Protein AF-A0A9D7QIZ3-F1 (afdb_monomer_lite)

Sequence (174 aa):
MPTPRALVAVARLAIAALLLGAATACGQGSTPGSGPTTAPVGGPSAVTAAPPASGMPGPSPLPDSGQLPIPTPTPAEPVAGQRQTATPWTLVKADGTTVIVQVVSGGPPCNAVTGADVAETLSTVAITTWTGPIEGAKASDCAGPQPAIAAIQWIRVTLKAPVGTRALVPGHQP

Structure (mmCIF, N/CA/C/O backbone):
data_AF-A0A9D7QIZ3-F1
#
_entry.id   AF-A0A9D7QIZ3-F1
#
loop_
_atom_site.group_PDB
_atom_site.id
_atom_site.type_symbol
_atom_site.label_atom_id
_atom_site.label_alt_id
_atom_site.label_comp_id
_atom_site.label_asym_id
_atom_site.label_entity_id
_atom_site.label_seq_id
_atom_site.pdbx_PDB_ins_code
_atom_site.Cartn_x
_atom_site.Cartn_y
_atom_site.Cartn_z
_atom_site.occupancy
_atom_site.B_iso_or_equiv
_atom_site.auth_seq_id
_atom_site.auth_comp_id
_atom_site.auth_asym_id
_atom_site.auth_atom_id
_atom_site.pdbx_PDB_model_num
ATOM 1 N N . MET A 1 1 ? -36.399 -40.656 -14.683 1.00 41.34 1 MET A N 1
ATOM 2 C CA . MET A 1 1 ? -35.968 -41.679 -13.705 1.00 41.34 1 MET A CA 1
ATOM 3 C C . MET A 1 1 ? -35.021 -41.026 -12.699 1.00 41.34 1 MET A C 1
ATOM 5 O O . MET A 1 1 ? -34.356 -40.073 -13.085 1.00 41.34 1 MET A O 1
ATOM 9 N N . PRO A 1 2 ? -35.060 -41.435 -11.423 1.00 37.16 2 PRO A N 1
ATOM 10 C CA . PRO A 1 2 ? -34.669 -40.644 -10.257 1.00 37.16 2 PRO A CA 1
ATOM 11 C C . PRO A 1 2 ? -33.184 -40.753 -9.886 1.00 37.16 2 PRO A C 1
ATOM 13 O O . PRO A 1 2 ? -32.516 -41.739 -10.177 1.00 37.16 2 PRO A O 1
ATOM 16 N N . THR A 1 3 ? -32.724 -39.728 -9.175 1.00 50.66 3 THR A N 1
ATOM 17 C CA . THR A 1 3 ? -31.470 -39.610 -8.420 1.00 50.66 3 THR A CA 1
ATOM 18 C C . THR A 1 3 ? -31.375 -40.593 -7.246 1.00 50.66 3 THR A C 1
ATOM 20 O O . THR A 1 3 ? -32.383 -40.891 -6.604 1.00 50.66 3 THR A O 1
ATOM 23 N N . PRO A 1 4 ? -30.143 -40.925 -6.834 1.00 54.44 4 PRO A N 1
ATOM 24 C CA . PRO A 1 4 ? -29.763 -40.957 -5.415 1.00 54.44 4 PRO A CA 1
ATOM 25 C C . PRO A 1 4 ? -28.634 -39.929 -5.157 1.00 54.44 4 PRO A C 1
ATOM 27 O O . PRO A 1 4 ? -27.593 -39.980 -5.800 1.00 54.44 4 PRO A O 1
ATOM 30 N N . ARG A 1 5 ? -28.843 -38.824 -4.417 1.00 47.66 5 ARG A N 1
ATOM 31 C CA . ARG A 1 5 ? -28.757 -38.683 -2.938 1.00 47.66 5 ARG A CA 1
ATOM 32 C C . ARG A 1 5 ? -27.508 -39.379 -2.364 1.00 47.66 5 ARG A C 1
ATOM 34 O O . ARG A 1 5 ? -27.448 -40.596 -2.349 1.00 47.66 5 ARG A O 1
ATOM 41 N N . ALA A 1 6 ? -26.437 -38.628 -2.088 1.00 44.47 6 ALA A N 1
ATOM 42 C CA . ALA A 1 6 ? -26.149 -37.916 -0.827 1.00 44.47 6 ALA A CA 1
ATOM 43 C C . ALA A 1 6 ? -25.654 -38.847 0.295 1.00 44.47 6 ALA A C 1
ATOM 45 O O . ALA A 1 6 ? -26.419 -39.691 0.736 1.00 44.47 6 ALA A O 1
ATOM 46 N N . LEU A 1 7 ? -24.403 -38.640 0.734 1.00 46.25 7 LEU A N 1
ATOM 47 C CA . LEU A 1 7 ? -23.726 -39.033 1.993 1.00 46.25 7 LEU A CA 1
ATOM 48 C C . LEU A 1 7 ? -22.232 -38.731 1.723 1.00 46.25 7 LEU A C 1
ATOM 50 O O . LEU A 1 7 ? -21.714 -39.187 0.715 1.00 46.25 7 LEU A O 1
ATOM 54 N N . VAL A 1 8 ? -21.497 -37.866 2.427 1.00 44.81 8 VAL A N 1
ATOM 55 C CA . VAL A 1 8 ? -21.120 -37.859 3.853 1.00 44.81 8 VAL A CA 1
ATOM 56 C C . VAL A 1 8 ? -20.634 -36.419 4.148 1.00 44.81 8 VAL A C 1
ATOM 58 O O . VAL A 1 8 ? -19.758 -35.915 3.457 1.00 44.81 8 VAL A O 1
ATOM 61 N N . ALA A 1 9 ? -21.340 -35.590 4.918 1.00 36.44 9 ALA A N 1
ATOM 62 C CA . ALA A 1 9 ? -21.331 -35.487 6.382 1.00 36.44 9 ALA A CA 1
ATOM 63 C C . ALA A 1 9 ? -19.967 -35.094 7.013 1.00 36.44 9 ALA A C 1
ATOM 65 O O . ALA A 1 9 ? -19.108 -35.929 7.244 1.00 36.44 9 ALA A O 1
ATOM 66 N N . VAL A 1 10 ? -19.841 -33.794 7.315 1.00 46.22 10 VAL A N 1
ATOM 67 C CA . VAL A 1 10 ? -19.367 -33.196 8.584 1.00 46.22 10 VAL A CA 1
ATOM 68 C C . VAL A 1 10 ? -18.129 -33.805 9.268 1.00 46.22 10 VAL A C 1
ATOM 70 O O . VAL A 1 10 ? -18.208 -34.853 9.894 1.00 46.22 10 VAL A O 1
ATOM 73 N N . ALA A 1 11 ? -17.053 -33.015 9.358 1.00 38.25 11 ALA A N 1
ATOM 74 C CA . ALA A 1 11 ? -16.073 -33.132 10.441 1.00 38.25 11 ALA A CA 1
ATOM 75 C C . ALA A 1 11 ? -15.680 -31.738 10.963 1.00 38.25 11 ALA A C 1
ATOM 77 O O . ALA A 1 11 ? -14.711 -31.123 10.528 1.00 38.25 11 ALA A O 1
ATOM 78 N N . ARG A 1 12 ? -16.492 -31.225 11.898 1.00 42.72 12 ARG A N 1
ATOM 79 C CA . ARG A 1 12 ? -16.098 -30.198 12.871 1.00 42.72 12 ARG A CA 1
ATOM 80 C C . ARG A 1 12 ? -15.457 -30.924 14.064 1.00 42.72 12 ARG A C 1
ATOM 82 O O . ARG A 1 12 ? -16.159 -31.643 14.763 1.00 42.72 12 ARG A O 1
ATOM 89 N N . LEU A 1 13 ? -14.168 -30.706 14.309 1.00 43.72 13 LEU A N 1
ATOM 90 C CA . LEU A 1 13 ? -13.479 -30.955 15.587 1.00 43.72 13 LEU A CA 1
ATOM 91 C C . LEU A 1 13 ? -12.751 -29.633 15.901 1.00 43.72 13 LEU A C 1
ATOM 93 O O . LEU A 1 13 ? -11.915 -29.223 15.108 1.00 43.72 13 LEU A O 1
ATOM 97 N N . ALA A 1 14 ? -13.128 -28.779 16.857 1.00 44.16 14 ALA A N 1
ATOM 98 C CA . ALA A 1 14 ? -13.278 -28.962 18.303 1.00 44.16 14 ALA A CA 1
ATOM 99 C C . ALA A 1 14 ? -12.010 -29.524 18.970 1.00 44.16 14 ALA A C 1
ATOM 101 O O . ALA A 1 14 ? -11.914 -30.722 19.210 1.00 44.16 14 ALA A O 1
ATOM 102 N N . ILE A 1 15 ? -11.066 -28.636 19.306 1.00 48.97 15 ILE A N 1
ATOM 103 C CA . ILE A 1 15 ? -10.101 -28.851 20.393 1.00 48.97 15 ILE A CA 1
ATOM 104 C C . ILE A 1 15 ? -10.156 -27.609 21.287 1.00 48.97 15 ILE A C 1
ATOM 106 O O . ILE A 1 15 ? -9.606 -26.556 20.976 1.00 48.97 15 ILE A O 1
ATOM 110 N N . ALA A 1 16 ? -10.912 -27.749 22.370 1.00 41.62 16 ALA A N 1
ATOM 111 C CA . ALA A 1 16 ? -10.942 -26.881 23.535 1.00 41.62 16 ALA A CA 1
ATOM 112 C C . ALA A 1 16 ? -10.462 -27.719 24.731 1.00 41.62 16 ALA A C 1
ATOM 114 O O . ALA A 1 16 ? -10.764 -28.912 24.752 1.00 41.62 16 ALA A O 1
ATOM 115 N N . ALA A 1 17 ? -9.796 -27.061 25.696 1.00 44.97 17 ALA A N 1
ATOM 116 C CA . ALA A 1 17 ? -9.208 -27.545 26.967 1.00 44.97 17 ALA A CA 1
ATOM 117 C C . ALA A 1 17 ? -7.663 -27.499 26.924 1.00 44.97 17 ALA A C 1
ATOM 119 O O . ALA A 1 17 ? -7.079 -27.960 25.955 1.00 44.97 17 ALA A O 1
ATOM 120 N N . LEU A 1 18 ? -6.907 -26.994 27.906 1.00 45.28 18 LEU A N 1
ATOM 121 C CA . LEU A 1 18 ? -7.156 -26.461 29.256 1.00 45.28 18 LEU A CA 1
ATOM 122 C C . LEU A 1 18 ? -5.797 -25.917 29.796 1.00 45.28 18 LEU A C 1
ATOM 124 O O . LEU A 1 18 ? -4.776 -26.191 29.173 1.00 45.28 18 LEU A O 1
ATOM 128 N N . LEU A 1 19 ? -5.795 -25.318 31.004 1.00 48.81 19 LEU A N 1
ATOM 129 C CA . LEU A 1 19 ? -4.661 -24.947 31.903 1.00 48.81 19 LEU A CA 1
ATOM 130 C C . LEU A 1 19 ? -4.285 -23.451 31.831 1.00 48.81 19 LEU A C 1
ATOM 132 O O . LEU A 1 19 ? -3.538 -23.033 30.960 1.00 48.81 19 LEU A O 1
ATOM 136 N N . LEU A 1 20 ? -4.896 -22.537 32.599 1.00 50.12 20 LEU A N 1
ATOM 137 C CA . LEU A 1 20 ? -4.934 -22.371 34.068 1.00 50.12 20 LEU A CA 1
ATOM 138 C C . LEU A 1 20 ? -3.541 -22.253 34.723 1.00 50.12 20 LEU A C 1
ATOM 140 O O . LEU A 1 20 ? -2.863 -23.251 34.941 1.00 50.12 20 LEU A O 1
ATOM 144 N N . GLY A 1 21 ? -3.171 -21.025 35.103 1.00 50.03 21 GLY A N 1
ATOM 145 C CA . GLY A 1 21 ? -2.013 -20.714 35.945 1.00 50.03 21 GLY A CA 1
ATOM 146 C C . GLY A 1 21 ? -2.099 -19.284 36.484 1.00 50.03 21 GLY A C 1
ATOM 147 O O . GLY A 1 21 ? -1.798 -18.331 35.774 1.00 50.03 21 GLY A O 1
ATOM 148 N N . ALA A 1 22 ? -2.567 -19.146 37.723 1.00 52.53 22 ALA A N 1
ATOM 149 C CA . ALA A 1 22 ? -2.633 -17.900 38.478 1.00 52.53 22 ALA A CA 1
ATOM 150 C C . ALA A 1 22 ? -1.270 -17.561 39.105 1.00 52.53 22 ALA A C 1
ATOM 152 O O . ALA A 1 22 ? -0.614 -18.450 39.642 1.00 52.53 22 ALA A O 1
ATOM 153 N N . ALA A 1 23 ? -0.891 -16.280 39.126 1.00 52.03 23 ALA A N 1
ATOM 154 C CA . ALA A 1 23 ? 0.067 -15.755 40.098 1.00 52.03 23 ALA A CA 1
ATOM 155 C C . ALA A 1 23 ? -0.211 -14.270 40.376 1.00 52.03 23 ALA A C 1
ATOM 157 O O . ALA A 1 23 ? 0.083 -13.376 39.588 1.00 52.03 23 ALA A O 1
ATOM 158 N N . THR A 1 24 ? -0.824 -14.049 41.530 1.00 53.16 24 THR A N 1
ATOM 159 C CA . THR A 1 24 ? -0.934 -12.797 42.274 1.00 53.16 24 THR A CA 1
ATOM 160 C C . THR A 1 24 ? 0.439 -12.299 42.730 1.00 53.16 24 THR A C 1
ATOM 162 O O . THR A 1 24 ? 1.185 -13.073 43.327 1.00 53.16 24 THR A O 1
ATOM 165 N N . ALA A 1 25 ? 0.725 -11.004 42.582 1.00 49.31 25 ALA A N 1
ATOM 166 C CA . ALA A 1 25 ? 1.703 -10.316 43.425 1.00 49.31 25 ALA A CA 1
ATOM 167 C C . ALA A 1 25 ? 1.266 -8.864 43.673 1.00 49.31 25 ALA A C 1
ATOM 169 O O . ALA A 1 25 ? 1.387 -7.994 42.814 1.00 49.31 25 ALA A O 1
ATOM 170 N N . CYS A 1 26 ? 0.727 -8.635 44.870 1.00 56.03 26 CYS A N 1
ATOM 171 C CA . CYS A 1 26 ? 0.620 -7.325 45.500 1.00 56.03 26 CYS A CA 1
ATOM 172 C C . CYS A 1 26 ? 2.008 -6.865 45.978 1.00 56.03 26 CYS A C 1
ATOM 174 O O . CYS A 1 26 ? 2.775 -7.671 46.498 1.00 56.03 26 CYS A O 1
ATOM 176 N N . GLY A 1 27 ? 2.281 -5.565 45.891 1.00 39.06 27 GLY A N 1
ATOM 177 C CA . GLY A 1 27 ? 3.403 -4.895 46.560 1.00 39.06 27 GLY A CA 1
ATOM 178 C C . GLY A 1 27 ? 3.302 -3.384 46.311 1.00 39.06 27 GLY A C 1
ATOM 179 O O . GLY A 1 27 ? 3.607 -2.942 45.214 1.00 39.06 27 GLY A O 1
ATOM 180 N N . GLN A 1 28 ? 2.607 -2.603 47.153 1.00 46.03 28 GLN A N 1
ATOM 181 C CA . GLN A 1 28 ? 3.144 -1.959 48.370 1.00 46.03 28 GLN A CA 1
ATOM 182 C C . GLN A 1 28 ? 4.170 -0.876 47.964 1.00 46.03 28 GLN A C 1
ATOM 184 O O . GLN A 1 28 ? 5.274 -1.191 47.556 1.00 46.03 28 GLN A O 1
ATOM 189 N N . GLY A 1 29 ? 3.841 0.415 47.875 1.00 36.94 29 GLY A N 1
ATOM 190 C CA . GLY A 1 29 ? 3.200 1.260 48.880 1.00 36.94 29 GLY A CA 1
ATOM 191 C C . GLY A 1 29 ? 4.291 1.974 49.682 1.00 36.94 29 GLY A C 1
ATOM 192 O O . GLY A 1 29 ? 4.832 1.358 50.592 1.00 36.94 29 GLY A O 1
ATOM 193 N N . SER A 1 30 ? 4.624 3.230 49.340 1.00 39.28 30 SER A N 1
ATOM 194 C CA . SER A 1 30 ? 5.293 4.213 50.221 1.00 39.28 30 SER A CA 1
ATOM 195 C C . SER A 1 30 ? 5.325 5.623 49.599 1.00 39.28 30 SER A C 1
ATOM 197 O O . SER A 1 30 ? 6.004 5.892 48.615 1.00 39.28 30 SER A O 1
ATOM 199 N N . THR A 1 31 ? 4.594 6.536 50.224 1.00 43.97 31 THR A N 1
ATOM 200 C CA . THR A 1 31 ? 4.738 8.009 50.252 1.00 43.97 31 THR A CA 1
ATOM 201 C C . THR A 1 31 ? 4.419 8.361 51.722 1.00 43.97 31 THR A C 1
ATOM 203 O O . THR A 1 31 ? 3.653 7.588 52.306 1.00 43.97 31 THR A O 1
ATOM 206 N N . PRO A 1 32 ? 4.907 9.436 52.381 1.00 45.94 32 PRO A N 1
ATOM 207 C CA . PRO A 1 32 ? 5.551 10.658 51.882 1.00 45.94 32 PRO A CA 1
ATOM 208 C C . PRO A 1 32 ? 6.825 11.085 52.656 1.00 45.94 32 PRO A C 1
ATOM 210 O O . PRO A 1 32 ? 7.128 10.592 53.737 1.00 45.94 32 PRO A O 1
ATOM 213 N N . GLY A 1 33 ? 7.536 12.085 52.130 1.00 37.12 33 GLY A N 1
ATOM 214 C CA . GLY A 1 33 ? 8.552 12.838 52.869 1.00 37.12 33 GLY A CA 1
ATOM 215 C C . GLY A 1 33 ? 8.467 14.315 52.506 1.00 37.12 33 GLY A C 1
ATOM 216 O O . GLY A 1 33 ? 8.998 14.730 51.481 1.00 37.12 33 GLY A O 1
ATOM 217 N N . SER A 1 34 ? 7.749 15.085 53.322 1.00 40.94 34 SER A N 1
ATOM 218 C CA . SER A 1 34 ? 7.608 16.538 53.205 1.00 40.94 34 SER A CA 1
ATOM 219 C C . SER A 1 34 ? 8.639 17.264 54.075 1.00 40.94 34 SER A C 1
ATOM 221 O O . SER A 1 34 ? 8.675 17.038 55.281 1.00 40.94 34 SER A O 1
ATOM 223 N N . GLY A 1 35 ? 9.353 18.218 53.467 1.00 36.75 35 GLY A N 1
ATOM 224 C CA . GLY A 1 35 ? 9.951 19.405 54.106 1.00 36.75 35 GLY A CA 1
ATOM 225 C C . GLY A 1 35 ? 11.365 19.258 54.699 1.00 36.75 35 GLY A C 1
ATOM 226 O O . GLY A 1 35 ? 11.757 18.148 55.042 1.00 36.75 35 GLY A O 1
ATOM 227 N N . PRO A 1 36 ? 12.131 20.366 54.857 1.00 46.97 36 PRO A N 1
ATOM 228 C CA . PRO A 1 36 ? 11.656 21.749 54.929 1.00 46.97 36 PRO A CA 1
ATOM 229 C C . PRO A 1 36 ? 12.307 22.750 53.949 1.00 46.97 36 PRO A C 1
ATOM 231 O O . PRO A 1 36 ? 13.333 22.524 53.316 1.00 46.97 36 PRO A O 1
ATOM 234 N N . THR A 1 37 ? 11.635 23.893 53.884 1.00 48.62 37 THR A N 1
ATOM 235 C CA . THR A 1 37 ? 11.936 25.178 53.252 1.00 48.62 37 THR A CA 1
ATOM 236 C C . THR A 1 37 ? 13.251 25.815 53.722 1.00 48.62 37 THR A C 1
ATOM 238 O O . THR A 1 37 ? 13.430 25.970 54.925 1.00 48.62 37 THR A O 1
ATOM 241 N N . THR A 1 38 ? 14.067 26.322 52.788 1.00 42.16 38 THR A N 1
ATOM 242 C CA . THR A 1 38 ? 14.800 27.606 52.895 1.00 42.16 38 THR A CA 1
ATOM 243 C C . THR A 1 38 ? 15.345 28.030 51.521 1.00 42.16 38 THR A C 1
ATOM 245 O O . THR A 1 38 ? 16.000 27.269 50.819 1.00 42.16 38 THR A O 1
ATOM 248 N N . ALA A 1 39 ? 15.074 29.275 51.145 1.00 51.41 39 ALA A N 1
ATOM 249 C CA . ALA A 1 39 ? 15.756 30.056 50.106 1.00 51.41 39 ALA A CA 1
ATOM 250 C C . ALA A 1 39 ? 16.306 31.329 50.794 1.00 51.41 39 ALA A C 1
ATOM 252 O O . ALA A 1 39 ? 15.935 31.551 51.952 1.00 51.41 39 ALA A O 1
ATOM 253 N N . PRO A 1 40 ? 17.008 32.274 50.132 1.00 56.38 40 PRO A N 1
ATOM 254 C CA . PRO A 1 40 ? 17.920 32.252 48.976 1.00 56.38 40 PRO A CA 1
ATOM 255 C C . PRO A 1 40 ? 19.294 32.888 49.375 1.00 56.38 40 PRO A C 1
ATOM 257 O O . PRO A 1 40 ? 19.678 32.802 50.535 1.00 56.38 40 PRO A O 1
ATOM 260 N N . VAL A 1 41 ? 19.968 33.600 48.448 1.00 38.41 41 VAL A N 1
ATOM 261 C CA . VAL A 1 41 ? 21.232 34.386 48.559 1.00 38.41 41 VAL A CA 1
ATOM 262 C C . VAL A 1 41 ? 22.473 33.540 48.241 1.00 38.41 41 VAL A C 1
ATOM 264 O O . VAL A 1 41 ? 22.708 32.520 48.862 1.00 38.41 41 VAL A O 1
ATOM 267 N N . GLY A 1 42 ? 23.344 33.843 47.283 1.00 35.50 42 GLY A N 1
ATOM 268 C CA . GLY A 1 42 ? 23.632 35.050 46.519 1.00 35.50 42 GLY A CA 1
ATOM 269 C C . GLY A 1 42 ? 25.132 34.982 46.220 1.00 35.50 42 GLY A C 1
ATOM 270 O O . GLY A 1 42 ? 25.932 34.863 47.142 1.00 35.50 42 GLY A O 1
ATOM 271 N N . GLY A 1 43 ? 25.524 34.982 44.949 1.00 36.22 43 GLY A N 1
ATOM 272 C CA . GLY A 1 43 ? 26.928 34.855 44.563 1.00 36.22 43 GLY A CA 1
ATOM 273 C C . GLY A 1 43 ? 27.127 35.268 43.108 1.00 36.22 43 GLY A C 1
ATOM 274 O O . GLY A 1 43 ? 26.631 34.570 42.225 1.00 36.22 43 GLY A O 1
ATOM 275 N N . PRO A 1 44 ? 27.786 36.407 42.836 1.00 49.34 44 PRO A N 1
ATOM 276 C CA . PRO A 1 44 ? 27.955 36.932 41.493 1.00 49.34 44 PRO A CA 1
ATOM 277 C C . PRO A 1 44 ? 29.147 36.242 40.831 1.00 49.34 44 PRO A C 1
ATOM 279 O O . PRO A 1 44 ? 30.220 36.132 41.422 1.00 49.34 44 PRO A O 1
ATOM 282 N N . SER A 1 45 ? 29.005 35.795 39.588 1.00 45.44 45 SER A N 1
ATOM 283 C CA . SER A 1 45 ? 30.165 35.434 38.774 1.00 45.44 45 SER A CA 1
ATOM 284 C C . SER A 1 45 ? 29.911 35.765 37.312 1.00 45.44 45 SER A C 1
ATOM 286 O O . SER A 1 45 ? 29.175 35.084 36.609 1.00 45.44 45 SER A O 1
ATOM 288 N N . ALA A 1 46 ? 30.546 36.874 36.932 1.00 46.59 46 ALA A N 1
ATOM 289 C CA . ALA A 1 46 ? 31.055 37.214 35.613 1.00 46.59 46 ALA A CA 1
ATOM 290 C C . ALA A 1 46 ? 30.073 37.122 34.435 1.00 46.59 46 ALA A C 1
ATOM 292 O O . ALA A 1 46 ? 30.097 36.190 33.637 1.00 46.59 46 ALA A O 1
ATOM 293 N N . VAL A 1 47 ? 29.317 38.205 34.233 1.00 44.34 47 VAL A N 1
ATOM 294 C CA . VAL A 1 47 ? 28.962 38.623 32.874 1.00 44.34 47 VAL A CA 1
ATOM 295 C C . VAL A 1 47 ? 30.253 39.023 32.156 1.00 44.34 47 VAL A C 1
ATOM 297 O O . VAL A 1 47 ? 30.791 40.109 32.360 1.00 44.34 47 VAL A O 1
ATOM 300 N N . THR A 1 48 ? 30.800 38.126 31.341 1.00 43.31 48 THR A N 1
ATOM 301 C CA . THR A 1 48 ? 31.798 38.508 30.341 1.00 43.31 48 THR A CA 1
ATOM 302 C C . THR A 1 48 ? 31.095 39.424 29.345 1.00 43.31 48 THR A C 1
ATOM 304 O O . THR A 1 48 ? 30.297 38.974 28.526 1.00 43.31 48 THR A O 1
ATOM 307 N N . ALA A 1 49 ? 31.340 40.728 29.468 1.00 47.12 49 ALA A N 1
ATOM 308 C CA . ALA A 1 49 ? 30.869 41.722 28.520 1.00 47.12 49 ALA A CA 1
ATOM 309 C C . ALA A 1 49 ? 31.440 41.394 27.133 1.00 47.12 49 ALA A C 1
ATOM 311 O O . ALA A 1 49 ? 32.654 41.434 26.926 1.00 47.12 49 ALA A O 1
ATOM 312 N N . ALA A 1 50 ? 30.565 41.044 26.190 1.00 59.38 50 ALA A N 1
ATOM 313 C CA . ALA A 1 50 ? 30.922 41.007 24.781 1.00 59.38 50 ALA A CA 1
ATOM 314 C C . ALA A 1 50 ? 31.299 42.433 24.326 1.00 59.38 50 ALA A C 1
ATOM 316 O O . ALA A 1 50 ? 30.659 43.395 24.766 1.00 59.38 50 ALA A O 1
ATOM 317 N N . PRO A 1 51 ? 32.321 42.605 23.470 1.00 64.25 51 PRO A N 1
ATOM 318 C CA . PRO A 1 51 ? 32.647 43.915 22.916 1.00 64.25 51 PRO A CA 1
ATOM 319 C C . PRO A 1 51 ? 31.450 44.465 22.117 1.00 64.25 51 PRO A C 1
ATOM 321 O O . PRO A 1 51 ? 30.705 43.676 21.526 1.00 64.25 51 PRO A O 1
ATOM 324 N N . PRO A 1 52 ? 31.239 45.794 22.071 1.00 53.59 52 PRO A N 1
ATOM 325 C CA . PRO A 1 52 ? 30.171 46.372 21.269 1.00 53.59 52 PRO A CA 1
ATOM 326 C C . PRO A 1 52 ? 30.426 46.030 19.800 1.00 53.59 52 PRO A C 1
ATOM 328 O O . PRO A 1 52 ? 31.438 46.425 19.222 1.00 53.59 52 PRO A O 1
ATOM 331 N N . ALA A 1 53 ? 29.515 45.264 19.202 1.00 59.59 53 ALA A N 1
ATOM 332 C CA . ALA A 1 53 ? 29.533 45.008 17.775 1.00 59.59 53 ALA A CA 1
ATOM 333 C C . ALA A 1 53 ? 29.260 46.332 17.053 1.00 59.59 53 ALA A C 1
ATOM 335 O O . ALA A 1 53 ? 28.130 46.819 17.021 1.00 59.59 53 ALA A O 1
ATOM 336 N N . SER A 1 54 ? 30.312 46.931 16.496 1.00 54.81 54 SER A N 1
ATOM 337 C CA . SER A 1 54 ? 30.210 47.980 15.488 1.00 54.81 54 SER A CA 1
ATOM 338 C C . SER A 1 54 ? 29.284 47.470 14.385 1.00 54.81 54 SER A C 1
ATOM 340 O O . SER A 1 54 ? 29.600 46.487 13.716 1.00 54.81 54 SER A O 1
ATOM 342 N N . GLY A 1 55 ? 28.108 48.085 14.264 1.00 61.00 55 GLY A N 1
ATOM 343 C CA . GLY A 1 55 ? 27.032 47.635 13.389 1.00 61.00 55 GLY A CA 1
ATOM 344 C C . GLY A 1 55 ? 27.445 47.630 11.922 1.00 61.00 55 GLY A C 1
ATOM 345 O O . GLY A 1 55 ? 27.331 48.644 11.240 1.00 61.00 55 GLY A O 1
ATOM 346 N N . MET A 1 56 ? 27.877 46.476 11.423 1.00 63.34 56 MET A N 1
ATOM 347 C CA . MET A 1 56 ? 27.697 46.152 10.015 1.00 63.34 56 MET A CA 1
ATOM 348 C C . MET A 1 56 ? 26.285 45.583 9.858 1.00 63.34 56 MET A C 1
ATOM 350 O O . MET A 1 56 ? 25.924 44.678 10.617 1.00 63.34 56 MET A O 1
ATOM 354 N N . PRO A 1 57 ? 25.468 46.099 8.920 1.00 68.94 57 PRO A N 1
ATOM 355 C CA . PRO A 1 57 ? 24.209 45.462 8.5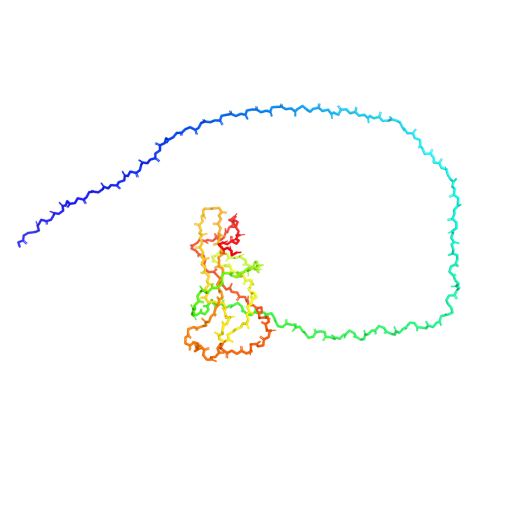71 1.00 68.94 57 PRO A CA 1
ATOM 356 C C . PRO A 1 57 ? 24.487 43.993 8.259 1.00 68.94 57 PRO A C 1
ATOM 358 O O . PRO A 1 57 ? 25.334 43.686 7.417 1.00 68.94 57 PRO A O 1
ATOM 361 N N . GLY A 1 58 ? 23.817 43.087 8.974 1.00 70.12 58 GLY A N 1
ATOM 362 C CA . GLY A 1 58 ? 23.861 41.670 8.635 1.00 70.12 58 GLY A CA 1
ATOM 363 C C . GLY A 1 58 ? 23.433 41.476 7.175 1.00 70.12 58 GLY A C 1
ATOM 364 O O . GLY A 1 58 ? 22.679 42.305 6.652 1.00 70.12 58 GLY A O 1
ATOM 365 N N . PRO A 1 59 ? 23.914 40.421 6.496 1.00 73.19 59 PRO A N 1
ATOM 366 C CA . PRO A 1 59 ? 23.481 40.132 5.137 1.00 73.19 59 PRO A CA 1
ATOM 367 C C . PRO A 1 59 ? 21.952 40.098 5.098 1.00 73.19 59 PRO A C 1
ATOM 369 O O . PRO A 1 59 ? 21.318 39.522 5.986 1.00 73.19 59 PRO A O 1
ATOM 372 N N . SER A 1 60 ? 21.365 40.763 4.100 1.00 79.56 60 SER A N 1
ATOM 373 C CA . SER A 1 60 ? 19.920 40.735 3.896 1.00 79.56 60 SER A CA 1
ATOM 374 C C . SER A 1 60 ? 19.436 39.280 3.890 1.00 79.56 60 SER A C 1
ATOM 376 O O . SER A 1 60 ? 20.135 38.424 3.335 1.00 79.56 60 SER A O 1
ATOM 378 N N . PRO A 1 61 ? 18.278 38.978 4.508 1.00 74.44 61 PRO A N 1
ATOM 379 C CA . PRO A 1 61 ? 17.721 37.635 4.453 1.00 74.44 61 PRO A CA 1
ATOM 380 C C . PRO A 1 61 ? 17.621 37.207 2.989 1.00 74.44 61 PRO A C 1
ATOM 382 O O . PRO A 1 61 ? 17.279 38.027 2.129 1.00 74.44 61 PRO A O 1
ATOM 385 N N . LEU A 1 62 ? 17.970 35.945 2.706 1.00 73.06 62 LEU A N 1
ATOM 386 C CA . LEU A 1 62 ? 17.795 35.403 1.364 1.00 73.06 62 LEU A CA 1
ATOM 387 C C . LEU A 1 62 ? 16.350 35.676 0.924 1.00 73.06 62 LEU A C 1
ATOM 389 O O . LEU A 1 62 ? 15.440 35.509 1.745 1.00 73.06 62 LEU A O 1
ATOM 393 N N . PRO A 1 63 ? 16.128 36.114 -0.329 1.00 69.81 63 PRO A N 1
ATOM 394 C CA . PRO A 1 63 ? 14.778 36.217 -0.851 1.00 69.81 63 PRO A CA 1
ATOM 395 C C . PRO A 1 63 ? 14.112 34.861 -0.648 1.00 69.81 63 PRO A C 1
ATO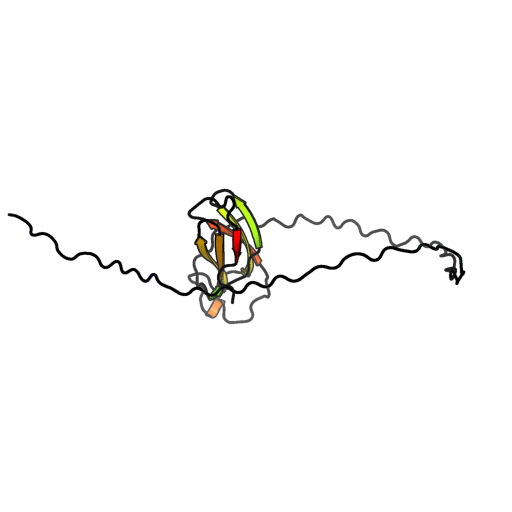M 397 O O . PRO A 1 63 ? 14.723 33.839 -0.972 1.00 69.81 63 PRO A O 1
ATOM 400 N N . ASP A 1 64 ? 12.910 34.870 -0.064 1.00 66.62 64 ASP A N 1
ATOM 401 C CA . ASP A 1 64 ? 12.083 33.679 0.091 1.00 66.62 64 ASP A CA 1
ATOM 402 C C . ASP A 1 64 ? 12.021 33.034 -1.290 1.00 66.62 64 ASP A C 1
ATOM 404 O O . ASP A 1 64 ? 11.493 33.621 -2.241 1.00 66.62 64 ASP A O 1
ATOM 408 N N . SER A 1 65 ? 12.743 31.928 -1.454 1.00 61.91 65 SER A N 1
ATOM 409 C CA . SER A 1 65 ? 12.927 31.283 -2.742 1.00 61.91 65 SER A CA 1
ATOM 410 C C . SER A 1 65 ? 11.608 30.611 -3.042 1.00 61.91 65 SER A C 1
ATOM 412 O O . SER A 1 65 ? 11.485 29.429 -2.747 1.00 61.91 65 SER A O 1
ATOM 414 N N . GLY A 1 66 ? 10.636 31.406 -3.514 1.00 60.38 66 GLY A N 1
ATOM 415 C CA . GLY A 1 66 ? 9.212 31.107 -3.611 1.00 60.38 66 GLY A CA 1
ATOM 416 C C . GLY A 1 66 ? 9.008 29.655 -3.966 1.00 60.38 66 GLY A C 1
ATOM 417 O O . GLY A 1 66 ? 9.081 29.287 -5.140 1.00 60.38 66 GLY A O 1
ATOM 418 N N . GLN A 1 67 ? 8.881 28.830 -2.925 1.00 64.06 67 GLN A N 1
ATOM 419 C CA . GLN A 1 67 ? 9.072 27.405 -3.077 1.00 64.06 67 GLN A CA 1
ATOM 420 C C . GLN A 1 67 ? 7.879 26.925 -3.874 1.00 64.06 67 GLN A C 1
ATOM 422 O O . GLN A 1 67 ? 6.753 26.918 -3.374 1.00 64.06 67 GLN A O 1
ATOM 427 N N . LEU A 1 68 ? 8.122 26.619 -5.150 1.00 66.88 68 LEU A N 1
ATOM 428 C CA . LEU A 1 68 ? 7.092 26.095 -6.027 1.00 66.88 68 LEU A CA 1
ATOM 429 C C . LEU A 1 68 ? 6.455 24.913 -5.289 1.00 66.88 68 LEU A C 1
ATOM 431 O O . LEU A 1 68 ? 7.194 24.047 -4.804 1.00 66.88 68 LEU A O 1
ATOM 435 N N . PRO A 1 69 ? 5.120 24.897 -5.125 1.00 72.69 69 PRO A N 1
ATOM 436 C CA . PRO A 1 69 ? 4.468 23.865 -4.342 1.00 72.69 69 PRO A CA 1
ATOM 437 C C . PRO A 1 69 ? 4.830 22.507 -4.938 1.00 72.69 69 PRO A C 1
ATOM 439 O O . PRO A 1 69 ? 4.584 22.250 -6.118 1.00 72.69 69 PRO A O 1
ATOM 442 N N . ILE A 1 70 ? 5.458 21.651 -4.129 1.00 74.12 70 ILE A N 1
ATOM 443 C CA . ILE A 1 70 ? 5.779 20.289 -4.547 1.00 74.12 70 ILE A CA 1
ATOM 444 C C . ILE A 1 70 ? 4.438 19.603 -4.830 1.00 74.12 70 ILE A C 1
ATOM 446 O O . ILE A 1 70 ? 3.568 19.603 -3.950 1.00 74.12 70 ILE A O 1
ATOM 450 N N . PRO A 1 71 ? 4.230 19.055 -6.040 1.00 78.62 71 PRO A N 1
ATOM 451 C CA . PRO A 1 71 ? 2.955 18.458 -6.389 1.00 78.62 71 PRO A CA 1
ATOM 452 C C . PRO A 1 71 ? 2.653 17.311 -5.428 1.00 78.62 71 PRO A C 1
ATOM 454 O O . PRO A 1 71 ? 3.470 16.414 -5.217 1.00 78.62 71 PRO A O 1
ATOM 457 N N . THR A 1 72 ? 1.467 17.352 -4.830 1.00 85.56 72 THR A N 1
ATOM 458 C CA . THR A 1 72 ? 0.986 16.262 -3.985 1.00 85.56 72 THR A CA 1
ATOM 459 C C . THR A 1 72 ? 0.758 15.019 -4.852 1.00 85.56 72 THR A C 1
ATOM 461 O O . THR A 1 72 ? 0.102 15.133 -5.894 1.00 85.56 72 THR A O 1
ATOM 464 N N . PRO A 1 73 ? 1.268 13.834 -4.465 1.00 88.56 73 PRO A N 1
ATOM 465 C CA . PRO A 1 73 ? 1.030 12.610 -5.219 1.00 88.56 73 PRO A CA 1
ATOM 466 C C . PRO A 1 73 ? -0.468 12.326 -5.376 1.00 88.56 73 PRO A C 1
ATOM 468 O O . PRO A 1 73 ? -1.253 12.498 -4.446 1.00 88.56 73 PRO A O 1
ATOM 471 N N . THR A 1 74 ? -0.875 11.858 -6.554 1.00 93.38 74 THR A N 1
ATOM 472 C CA . THR A 1 74 ? -2.252 11.393 -6.767 1.00 93.38 74 THR A CA 1
ATOM 473 C C . THR A 1 74 ? -2.377 9.945 -6.280 1.00 93.38 74 THR A C 1
ATOM 475 O O . THR A 1 74 ? -1.537 9.128 -6.662 1.00 93.38 74 THR A O 1
ATOM 478 N N . PRO A 1 75 ? -3.392 9.592 -5.463 1.00 96.25 75 PRO A N 1
ATOM 479 C CA . PRO A 1 75 ? -3.613 8.209 -5.049 1.00 96.25 75 PRO A CA 1
ATOM 480 C C . PRO A 1 75 ? -3.850 7.280 -6.245 1.00 96.25 75 PRO A C 1
ATOM 482 O O . PRO A 1 75 ? -4.732 7.549 -7.062 1.00 96.25 75 PRO A O 1
ATOM 485 N N . ALA A 1 76 ? -3.122 6.169 -6.302 1.00 96.50 76 ALA A N 1
ATOM 486 C CA . ALA A 1 76 ? -3.226 5.148 -7.341 1.00 96.50 76 ALA A CA 1
ATOM 487 C C . ALA A 1 76 ? -3.405 3.747 -6.736 1.00 96.50 76 ALA A C 1
ATOM 489 O O . ALA A 1 76 ? -3.097 3.522 -5.568 1.00 96.50 76 ALA A O 1
ATOM 490 N N . GLU A 1 77 ? -3.902 2.802 -7.529 1.00 97.62 77 GLU A N 1
ATOM 491 C CA . GLU A 1 77 ? -3.905 1.384 -7.151 1.00 97.62 77 GLU A CA 1
ATOM 492 C C . GLU A 1 77 ? -2.499 0.780 -7.319 1.00 97.62 77 GLU A C 1
ATOM 494 O O . GLU A 1 77 ? -1.721 1.273 -8.145 1.00 97.62 77 GLU A O 1
ATOM 499 N N . PRO A 1 78 ? -2.160 -0.300 -6.589 1.00 97.00 78 PRO A N 1
ATOM 500 C CA . PRO A 1 78 ? -0.972 -1.086 -6.892 1.00 97.00 78 PRO A CA 1
ATOM 501 C C . PRO A 1 78 ? -0.990 -1.570 -8.344 1.00 97.00 78 PRO A C 1
ATOM 503 O O . PRO A 1 78 ? -2.020 -2.019 -8.852 1.00 97.00 78 PRO A O 1
ATOM 506 N N . VAL A 1 79 ? 0.159 -1.504 -9.008 1.00 97.25 79 VAL A N 1
ATOM 507 C CA . VAL A 1 79 ? 0.294 -2.003 -10.381 1.00 97.25 79 VAL A CA 1
ATOM 508 C C . VAL A 1 79 ? 0.498 -3.517 -10.379 1.00 97.25 79 VAL A C 1
ATOM 510 O O . VAL A 1 79 ? 1.023 -4.076 -9.420 1.00 97.25 79 VAL A O 1
ATOM 513 N N . ALA A 1 80 ? 0.107 -4.210 -11.448 1.00 97.38 80 ALA A N 1
ATOM 514 C CA . ALA A 1 80 ? 0.395 -5.637 -11.564 1.00 97.38 80 ALA A CA 1
ATOM 515 C C . ALA A 1 80 ? 1.915 -5.875 -11.605 1.00 97.38 80 ALA A C 1
ATOM 517 O O . ALA A 1 80 ? 2.648 -5.152 -12.284 1.00 97.38 80 ALA A O 1
ATOM 518 N N . GLY A 1 81 ? 2.399 -6.878 -10.872 1.00 96.31 81 GLY A N 1
ATOM 519 C CA . GLY A 1 81 ? 3.821 -7.196 -10.818 1.00 96.31 81 GLY A CA 1
ATOM 520 C C . GLY A 1 81 ? 4.190 -8.195 -9.733 1.00 96.31 81 GLY A C 1
ATOM 521 O O . GLY A 1 81 ? 3.338 -8.769 -9.052 1.00 96.31 81 GLY A O 1
ATOM 522 N N . GLN A 1 82 ? 5.491 -8.410 -9.578 1.00 96.50 82 GLN A N 1
ATOM 523 C CA . GLN A 1 82 ? 6.028 -9.333 -8.588 1.00 96.50 82 GLN A CA 1
ATOM 524 C C . GLN A 1 82 ? 6.058 -8.681 -7.206 1.00 96.50 82 GLN A C 1
ATOM 526 O O . GLN A 1 82 ? 6.571 -7.576 -7.029 1.00 96.50 82 GLN A O 1
ATOM 531 N N . ARG A 1 83 ? 5.541 -9.395 -6.206 1.00 96.12 83 ARG A N 1
ATOM 532 C CA . ARG A 1 83 ? 5.559 -8.984 -4.799 1.00 96.12 83 ARG A CA 1
ATOM 533 C C . ARG A 1 83 ? 6.843 -9.479 -4.140 1.00 96.12 83 ARG A C 1
ATOM 535 O O . ARG A 1 83 ? 6.844 -10.524 -3.500 1.00 96.12 83 ARG A O 1
ATOM 542 N N . GLN A 1 84 ? 7.946 -8.777 -4.381 1.00 94.75 84 GLN A N 1
ATOM 543 C CA . GLN A 1 84 ? 9.272 -9.231 -3.952 1.00 94.75 84 GLN A CA 1
ATOM 544 C C . GLN A 1 84 ? 9.609 -8.775 -2.533 1.00 94.75 84 GLN A C 1
ATOM 546 O O . GLN A 1 84 ? 10.040 -9.585 -1.716 1.00 94.75 84 GLN A O 1
ATOM 551 N N . THR A 1 85 ? 9.378 -7.496 -2.233 1.00 94.94 85 THR A N 1
ATOM 552 C CA . THR A 1 85 ? 9.807 -6.886 -0.971 1.00 94.94 85 THR A CA 1
ATOM 553 C C . THR A 1 85 ? 8.621 -6.276 -0.245 1.00 94.94 85 THR A C 1
ATOM 555 O O . THR A 1 85 ? 7.991 -5.335 -0.736 1.00 94.94 85 THR A O 1
ATOM 558 N N . ALA A 1 86 ? 8.326 -6.775 0.955 1.00 96.88 86 ALA A N 1
ATOM 559 C CA . ALA A 1 86 ? 7.392 -6.109 1.851 1.00 96.88 86 ALA A CA 1
ATOM 560 C C . ALA A 1 86 ? 7.990 -4.756 2.262 1.00 96.88 86 ALA A C 1
ATOM 562 O O . ALA A 1 86 ? 9.096 -4.675 2.792 1.00 96.88 86 ALA A O 1
ATOM 563 N N . THR A 1 87 ? 7.282 -3.679 1.938 1.00 95.81 87 THR A N 1
ATOM 564 C CA . THR A 1 87 ? 7.786 -2.307 2.039 1.00 95.81 87 THR A CA 1
ATOM 565 C C . THR A 1 87 ? 7.019 -1.559 3.122 1.00 95.81 87 THR A C 1
ATOM 567 O O . THR A 1 87 ? 5.789 -1.644 3.136 1.00 95.81 87 THR A O 1
ATOM 570 N N . PRO A 1 88 ? 7.697 -0.833 4.028 1.00 96.44 88 PRO A N 1
ATOM 571 C CA . PRO A 1 88 ? 7.033 0.002 5.020 1.00 96.44 88 PRO A CA 1
ATOM 572 C C . PRO A 1 88 ? 6.147 1.075 4.387 1.00 96.44 88 PRO A C 1
ATOM 574 O O . PRO A 1 88 ? 6.399 1.541 3.273 1.00 96.44 88 PRO A O 1
ATOM 577 N N . TRP A 1 89 ? 5.141 1.510 5.137 1.00 97.44 89 TRP A N 1
ATOM 578 C CA . TRP A 1 89 ? 4.220 2.549 4.704 1.00 97.44 89 TRP A CA 1
ATOM 579 C C . TRP A 1 89 ? 3.839 3.482 5.851 1.00 97.44 89 TRP A C 1
ATOM 581 O O . TRP A 1 89 ? 3.919 3.118 7.025 1.00 97.44 89 TRP A O 1
ATOM 591 N N . THR A 1 90 ? 3.383 4.680 5.489 1.00 97.75 90 THR A N 1
ATOM 592 C CA . THR A 1 90 ? 2.838 5.676 6.422 1.00 97.75 90 THR A CA 1
ATOM 593 C C . THR A 1 90 ? 1.383 5.962 6.079 1.00 97.75 90 THR A C 1
ATOM 595 O O . THR A 1 90 ? 1.031 6.071 4.905 1.00 97.75 90 THR A O 1
ATOM 598 N N . LEU A 1 91 ? 0.511 6.076 7.081 1.00 97.56 91 LEU A N 1
ATOM 599 C CA . LEU A 1 91 ? -0.891 6.420 6.848 1.00 97.56 91 LEU A CA 1
ATOM 600 C C . LEU A 1 91 ? -1.007 7.849 6.298 1.00 97.56 91 LEU A C 1
ATOM 602 O O . LEU A 1 91 ? -0.500 8.781 6.914 1.00 97.56 91 LEU A O 1
ATOM 606 N N . VAL A 1 92 ? -1.718 8.023 5.183 1.00 97.81 92 VAL A N 1
ATOM 607 C CA . VAL A 1 92 ? -2.069 9.349 4.641 1.00 97.81 92 VAL A CA 1
ATOM 608 C C . VAL A 1 92 ? -3.505 9.702 5.002 1.00 97.81 92 VAL A C 1
ATOM 610 O O . VAL A 1 92 ? -3.779 10.781 5.519 1.00 97.81 92 VAL A O 1
ATOM 613 N N . LYS A 1 93 ? -4.442 8.790 4.723 1.00 96.94 93 LYS A N 1
ATOM 614 C CA . LYS A 1 93 ? -5.872 8.990 4.975 1.00 96.94 93 LYS A CA 1
ATOM 615 C C . LYS A 1 93 ? -6.561 7.646 5.190 1.00 96.94 93 LYS A C 1
ATOM 617 O O . LYS A 1 93 ? -6.219 6.673 4.530 1.00 96.94 93 LYS A O 1
ATOM 622 N N . ALA A 1 94 ? -7.571 7.604 6.051 1.00 97.44 94 ALA A N 1
ATOM 623 C CA . ALA A 1 94 ? -8.500 6.482 6.145 1.00 97.44 94 ALA A CA 1
ATOM 624 C C . ALA A 1 94 ? -9.933 7.015 6.208 1.00 97.44 94 ALA A C 1
ATOM 626 O O . ALA A 1 94 ? -10.230 7.886 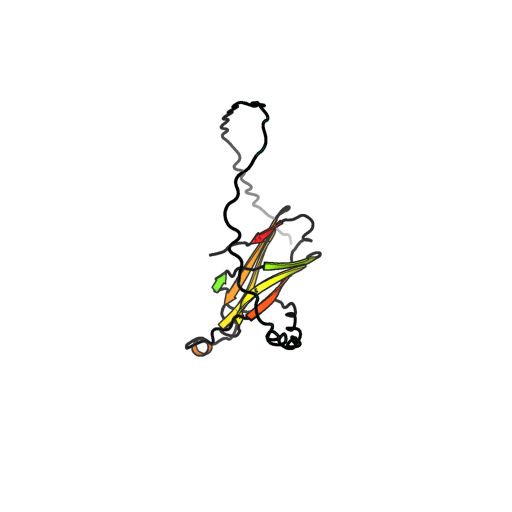7.022 1.00 97.44 94 ALA A O 1
ATOM 627 N N . ASP A 1 95 ? -10.797 6.534 5.319 1.00 95.19 95 ASP A N 1
ATOM 628 C CA . ASP A 1 95 ? -12.161 7.032 5.161 1.00 95.19 95 ASP A CA 1
ATOM 629 C C . ASP A 1 95 ? -13.065 5.943 4.577 1.00 95.19 95 ASP A C 1
ATOM 631 O O . ASP A 1 95 ? -12.780 5.376 3.518 1.00 95.19 95 ASP A O 1
ATOM 635 N N . GLY A 1 96 ? -14.140 5.607 5.293 1.00 96.69 96 GLY A N 1
ATOM 636 C CA . GLY A 1 96 ? -14.992 4.470 4.953 1.00 96.69 96 GLY A CA 1
ATOM 637 C C . GLY A 1 96 ? -14.171 3.190 4.766 1.00 96.69 96 GLY A C 1
ATOM 638 O O . GLY A 1 96 ? -13.433 2.777 5.660 1.00 96.69 96 GLY A O 1
ATOM 639 N N . THR A 1 97 ? -14.305 2.559 3.601 1.00 98.00 97 THR A N 1
ATOM 640 C CA . THR A 1 97 ? -13.563 1.352 3.196 1.00 98.00 97 THR A CA 1
ATOM 641 C C . THR A 1 97 ? -12.250 1.658 2.470 1.00 98.00 97 THR A C 1
ATOM 643 O O . THR A 1 97 ? -11.601 0.740 1.984 1.00 98.00 97 THR A O 1
ATOM 646 N N . THR A 1 98 ? -11.847 2.924 2.348 1.00 98.06 98 THR A N 1
ATOM 647 C CA . THR A 1 98 ? -10.642 3.323 1.611 1.00 98.06 98 THR A CA 1
ATOM 648 C C . THR A 1 98 ? -9.555 3.796 2.565 1.00 98.06 98 THR A C 1
ATOM 650 O O . THR A 1 98 ? -9.751 4.733 3.339 1.00 98.06 98 THR A O 1
ATOM 653 N N . VAL A 1 99 ? -8.374 3.196 2.461 1.00 98.31 99 VAL A N 1
ATOM 654 C CA . VAL A 1 99 ? -7.157 3.666 3.126 1.00 98.31 99 VAL A CA 1
ATOM 655 C C . VAL A 1 99 ? -6.167 4.106 2.058 1.00 98.31 99 VAL A C 1
ATOM 657 O O . VAL A 1 99 ? -5.969 3.415 1.067 1.00 98.31 99 VAL A O 1
ATOM 660 N N . ILE A 1 100 ? -5.560 5.272 2.239 1.00 98.38 100 ILE A N 1
ATOM 661 C CA . ILE A 1 100 ? -4.458 5.758 1.416 1.00 98.38 100 ILE A CA 1
ATOM 662 C C . ILE A 1 100 ? -3.204 5.673 2.271 1.00 98.38 100 ILE A C 1
ATOM 664 O O . ILE A 1 100 ? -3.131 6.284 3.343 1.00 98.38 100 ILE A O 1
ATOM 668 N N . VAL A 1 101 ? -2.225 4.919 1.789 1.00 98.31 101 VAL A N 1
ATOM 669 C CA . VAL A 1 101 ? -0.920 4.771 2.427 1.00 98.31 101 VAL A CA 1
ATOM 670 C C . VAL A 1 101 ? 0.165 5.348 1.531 1.00 98.31 101 VAL A C 1
ATOM 672 O O . VAL A 1 101 ? 0.096 5.256 0.309 1.00 98.31 101 VAL A O 1
ATOM 675 N N . GLN A 1 102 ? 1.171 5.960 2.136 1.00 97.81 102 GLN A N 1
ATOM 676 C CA . GLN A 1 102 ? 2.359 6.425 1.448 1.00 97.81 102 GLN A CA 1
ATOM 677 C C . GLN A 1 102 ? 3.419 5.334 1.494 1.00 97.81 102 GLN A C 1
ATOM 679 O O . GLN A 1 102 ? 3.776 4.872 2.576 1.00 97.81 102 GLN A O 1
ATOM 684 N N . VAL A 1 103 ? 3.957 4.983 0.332 1.00 96.94 103 VAL A N 1
ATOM 685 C CA . VAL A 1 103 ? 5.057 4.031 0.178 1.00 96.94 103 VAL A CA 1
ATOM 686 C C . VAL A 1 103 ? 6.202 4.727 -0.546 1.00 96.94 103 VAL A C 1
ATOM 688 O O . VAL A 1 103 ? 5.976 5.468 -1.504 1.00 96.94 103 VAL A O 1
ATOM 691 N N . VAL A 1 104 ? 7.430 4.498 -0.088 1.00 95.50 104 VAL A N 1
ATOM 692 C CA . VAL A 1 104 ? 8.640 4.931 -0.795 1.00 95.50 104 VAL A CA 1
ATOM 693 C C . VAL A 1 104 ? 9.175 3.741 -1.584 1.00 95.50 104 VAL A C 1
ATOM 695 O O . VAL A 1 104 ? 9.400 2.680 -1.009 1.00 95.50 104 VAL A O 1
ATOM 698 N N . SER A 1 105 ? 9.355 3.906 -2.892 1.00 93.69 105 SER A N 1
ATOM 699 C CA . SER A 1 105 ? 9.827 2.848 -3.796 1.00 93.69 105 SER A CA 1
ATOM 700 C C . SER A 1 105 ? 10.905 3.360 -4.754 1.00 93.69 105 SER A C 1
ATOM 702 O O . SER A 1 105 ? 11.133 4.566 -4.846 1.00 93.69 105 SER A O 1
ATOM 704 N N . GLY A 1 106 ? 11.579 2.449 -5.462 1.00 90.56 106 GLY A N 1
ATOM 705 C CA . GLY A 1 106 ? 12.592 2.812 -6.465 1.00 90.56 106 GLY A CA 1
ATOM 706 C C . GLY A 1 106 ? 12.006 3.346 -7.781 1.00 90.56 106 GLY A C 1
ATOM 707 O O . GLY A 1 106 ? 12.703 3.990 -8.559 1.00 90.56 106 GLY A O 1
ATOM 708 N N . GLY A 1 107 ? 10.716 3.104 -8.017 1.00 88.50 107 GLY A N 1
ATOM 709 C CA . GLY A 1 107 ? 9.995 3.453 -9.234 1.00 88.50 107 GLY A CA 1
ATOM 710 C C . GLY A 1 107 ? 9.912 2.314 -10.268 1.00 88.50 107 GLY A C 1
ATOM 711 O O . GLY A 1 107 ? 10.670 1.339 -10.230 1.00 88.50 107 GLY A O 1
ATOM 712 N N . PRO A 1 108 ? 8.957 2.406 -11.209 1.00 90.44 108 PRO A N 1
ATOM 713 C CA . PRO A 1 108 ? 8.830 1.457 -12.309 1.00 90.44 108 PRO A CA 1
ATOM 714 C C . PRO A 1 108 ? 10.002 1.576 -13.309 1.00 90.44 108 PRO A C 1
ATOM 716 O O . PRO A 1 108 ? 10.586 2.650 -13.442 1.00 90.44 108 PRO A O 1
ATOM 719 N N . PRO A 1 109 ? 10.319 0.502 -14.056 1.00 92.69 109 PRO A N 1
ATOM 720 C CA . PRO A 1 109 ? 9.606 -0.776 -14.072 1.00 92.69 109 PRO A CA 1
ATOM 721 C C . PRO A 1 109 ? 10.088 -1.769 -13.006 1.00 92.69 109 PRO A C 1
ATOM 723 O O . PRO A 1 109 ? 9.456 -2.802 -12.828 1.00 92.69 109 PRO A O 1
ATOM 726 N N . CYS A 1 110 ? 11.180 -1.482 -12.297 1.00 92.56 110 CYS A N 1
ATOM 727 C CA . CYS A 1 110 ? 11.901 -2.488 -11.510 1.00 92.56 110 CYS A CA 1
ATOM 728 C C . CYS A 1 110 ? 11.544 -2.524 -10.023 1.00 92.56 110 CYS A C 1
ATOM 730 O O . CYS A 1 110 ? 11.757 -3.541 -9.368 1.00 92.56 110 CYS A O 1
ATOM 732 N N . ASN A 1 111 ? 11.013 -1.432 -9.479 1.00 93.75 111 ASN A N 1
ATOM 733 C CA . ASN A 1 111 ? 10.666 -1.313 -8.069 1.00 93.75 111 ASN A CA 1
ATOM 734 C C . ASN A 1 111 ? 9.441 -0.398 -7.915 1.00 93.75 111 ASN A C 1
ATOM 736 O O . ASN A 1 111 ? 9.518 0.699 -7.371 1.00 93.75 111 ASN A O 1
ATOM 740 N N . ALA A 1 112 ? 8.304 -0.824 -8.460 1.00 95.25 112 ALA A N 1
ATOM 741 C CA . ALA A 1 112 ? 7.021 -0.156 -8.250 1.00 95.25 112 ALA A CA 1
ATOM 742 C C . ALA A 1 112 ? 6.277 -0.795 -7.072 1.00 95.25 112 ALA A C 1
ATOM 744 O O . ALA A 1 112 ? 6.599 -1.915 -6.681 1.00 95.25 112 ALA A O 1
ATOM 745 N N . VAL A 1 113 ? 5.251 -0.131 -6.532 1.00 97.25 113 VAL A N 1
ATOM 746 C CA . VAL A 1 113 ? 4.319 -0.790 -5.605 1.00 97.25 113 VAL A CA 1
ATOM 747 C C . VAL A 1 113 ? 3.419 -1.757 -6.375 1.00 97.25 113 VAL A C 1
ATOM 749 O O . VAL A 1 113 ? 2.526 -1.337 -7.111 1.00 97.25 113 VAL A O 1
ATOM 752 N N . THR A 1 114 ? 3.653 -3.054 -6.193 1.00 97.88 114 THR A N 1
ATOM 753 C CA . THR A 1 114 ? 3.028 -4.144 -6.959 1.00 97.88 114 THR A CA 1
ATOM 754 C C . THR A 1 114 ? 1.905 -4.865 -6.216 1.00 97.88 114 THR A C 1
ATOM 756 O O . THR A 1 114 ? 1.253 -5.769 -6.742 1.00 97.88 114 THR A O 1
ATOM 759 N N . GLY A 1 115 ? 1.660 -4.504 -4.958 1.00 97.31 115 GLY A N 1
ATOM 760 C CA . GLY A 1 115 ? 0.564 -5.092 -4.207 1.00 97.31 115 GLY A CA 1
ATOM 761 C C . GLY A 1 115 ? 0.307 -4.440 -2.863 1.00 97.31 115 GLY A C 1
ATOM 762 O O . GLY A 1 115 ? 1.178 -3.799 -2.276 1.00 97.31 115 GLY A O 1
ATOM 763 N N . ALA A 1 116 ? -0.901 -4.674 -2.364 1.00 97.75 116 ALA A N 1
ATOM 764 C CA . ALA A 1 116 ? -1.283 -4.444 -0.985 1.00 97.75 116 ALA A CA 1
ATOM 765 C C . ALA A 1 116 ? -2.115 -5.642 -0.511 1.00 97.75 116 ALA A C 1
ATOM 767 O O . ALA A 1 116 ? -3.118 -5.985 -1.137 1.00 97.75 116 ALA A O 1
ATOM 768 N N . ASP A 1 117 ? -1.684 -6.284 0.569 1.00 97.56 117 ASP A N 1
ATOM 769 C CA . ASP A 1 117 ? -2.438 -7.322 1.264 1.00 97.56 117 ASP A CA 1
ATOM 770 C C . ASP A 1 117 ? -3.073 -6.749 2.521 1.00 97.56 117 ASP A C 1
ATOM 772 O O . ASP A 1 117 ? -2.472 -5.935 3.225 1.00 97.56 117 ASP A O 1
ATOM 776 N N . VAL A 1 118 ? -4.296 -7.196 2.801 1.00 97.94 118 VAL A N 1
ATOM 777 C CA . VAL A 1 118 ? -5.086 -6.717 3.932 1.00 97.94 118 VAL A CA 1
ATOM 778 C C . VAL A 1 118 ? -5.609 -7.903 4.729 1.00 97.94 118 VAL A C 1
ATOM 780 O O . VAL A 1 118 ? -6.359 -8.736 4.212 1.00 97.94 118 VAL A O 1
ATOM 783 N N . ALA A 1 119 ? -5.251 -7.952 6.010 1.00 97.81 119 ALA A N 1
ATOM 784 C CA . ALA A 1 119 ? -5.851 -8.852 6.984 1.00 97.81 119 ALA A CA 1
ATOM 785 C C . ALA A 1 119 ? -6.742 -8.046 7.938 1.00 97.81 119 ALA A C 1
ATOM 787 O O . ALA A 1 119 ? -6.266 -7.181 8.674 1.00 97.81 119 ALA A O 1
ATOM 788 N N . GLU A 1 120 ? -8.047 -8.321 7.916 1.00 97.44 120 GLU A N 1
ATOM 789 C CA . GLU A 1 120 ? -9.041 -7.593 8.710 1.00 97.44 120 GLU A CA 1
ATOM 790 C C . GLU A 1 120 ? -9.607 -8.462 9.829 1.00 97.44 120 GLU A C 1
ATOM 792 O O . GLU A 1 120 ? -10.034 -9.596 9.608 1.00 97.44 120 GLU A O 1
ATOM 797 N N . THR A 1 121 ? -9.668 -7.886 11.024 1.00 96.81 121 THR A N 1
ATOM 798 C CA . THR A 1 121 ? -10.408 -8.399 12.176 1.00 96.81 121 THR A CA 1
ATOM 799 C C . THR A 1 121 ? -11.477 -7.385 12.596 1.00 96.81 121 THR A C 1
ATOM 801 O O . THR A 1 121 ? -11.657 -6.334 11.970 1.00 96.81 121 THR A O 1
ATOM 804 N N . LEU A 1 122 ? -12.199 -7.689 13.678 1.00 95.62 122 LEU A N 1
ATOM 805 C CA . LEU A 1 122 ? -13.178 -6.768 14.259 1.00 95.62 122 LEU A CA 1
ATOM 806 C C . LEU A 1 122 ? -12.538 -5.495 14.835 1.00 95.62 122 LEU A C 1
ATOM 808 O O . LEU A 1 122 ? -13.203 -4.468 14.887 1.00 95.62 122 LEU A O 1
ATOM 812 N N . SER A 1 123 ? -11.271 -5.550 15.258 1.00 97.31 123 SER A N 1
ATOM 813 C CA . SER A 1 123 ? -10.579 -4.447 15.944 1.00 97.31 123 SER A CA 1
ATOM 814 C C . SER A 1 123 ? -9.365 -3.910 15.191 1.00 97.31 123 SER A C 1
ATOM 816 O O . SER A 1 123 ? -8.828 -2.874 15.573 1.00 97.31 123 SER A O 1
ATOM 818 N N . THR A 1 124 ? -8.891 -4.610 14.161 1.00 97.38 124 THR A N 1
ATOM 819 C CA . THR A 1 124 ? -7.589 -4.335 13.548 1.00 97.38 124 THR A CA 1
ATOM 820 C C . THR A 1 124 ? -7.633 -4.562 12.044 1.00 97.38 124 THR A C 1
ATOM 822 O O . THR A 1 124 ? -8.286 -5.481 11.555 1.00 97.38 124 THR A O 1
ATOM 825 N N . VAL A 1 125 ? -6.914 -3.722 11.313 1.00 98.31 125 VAL A N 1
ATOM 826 C CA . VAL A 1 125 ? -6.669 -3.830 9.879 1.00 98.31 125 VAL A CA 1
ATOM 827 C C . VAL A 1 125 ? -5.157 -3.804 9.690 1.00 98.31 125 VAL A C 1
ATOM 829 O O . VAL A 1 125 ? -4.519 -2.769 9.882 1.00 98.31 125 VAL A O 1
ATOM 832 N N . ALA A 1 126 ? -4.583 -4.956 9.357 1.00 98.12 126 ALA A N 1
ATOM 833 C CA . ALA A 1 126 ? -3.164 -5.086 9.068 1.00 98.12 126 ALA A CA 1
ATOM 834 C C . ALA A 1 126 ? -2.934 -4.961 7.559 1.00 98.12 126 ALA A C 1
ATOM 836 O O . ALA A 1 126 ? -3.510 -5.732 6.788 1.00 98.12 126 ALA A O 1
ATOM 837 N N . ILE A 1 127 ? -2.114 -3.993 7.147 1.00 98.44 127 ILE A N 1
ATOM 838 C CA . ILE A 1 127 ? -1.806 -3.720 5.736 1.00 98.44 127 ILE A CA 1
ATOM 839 C C . ILE A 1 127 ? -0.338 -4.051 5.468 1.00 98.44 127 ILE A C 1
ATOM 841 O O . ILE A 1 127 ? 0.553 -3.520 6.134 1.00 98.44 127 ILE A O 1
ATOM 845 N N . THR A 1 128 ? -0.076 -4.880 4.461 1.00 98.38 128 THR A N 1
ATOM 846 C CA . THR A 1 128 ? 1.271 -5.121 3.923 1.00 98.38 128 THR A CA 1
ATOM 847 C C . THR A 1 128 ? 1.337 -4.604 2.498 1.00 98.38 128 THR A C 1
ATOM 849 O O . THR A 1 128 ? 0.617 -5.090 1.632 1.00 98.38 128 THR A O 1
ATOM 852 N N . THR A 1 129 ? 2.211 -3.637 2.234 1.00 97.75 129 THR A N 1
ATOM 853 C CA . THR A 1 129 ? 2.503 -3.166 0.874 1.00 97.75 129 THR A CA 1
ATOM 854 C C . THR A 1 129 ? 3.716 -3.885 0.305 1.00 97.75 129 THR A C 1
ATOM 856 O O . THR A 1 129 ? 4.661 -4.182 1.032 1.00 97.75 129 THR A O 1
ATOM 859 N N . TRP A 1 130 ? 3.703 -4.143 -0.998 1.00 97.81 130 TRP A N 1
ATOM 860 C CA . TRP A 1 130 ? 4.752 -4.875 -1.700 1.00 97.81 130 TRP A CA 1
ATOM 861 C C . TRP A 1 130 ? 5.353 -4.029 -2.806 1.00 97.81 130 TRP A C 1
ATOM 863 O O . TRP A 1 130 ? 4.619 -3.370 -3.541 1.00 97.81 130 TRP A O 1
ATOM 873 N N . THR A 1 131 ? 6.672 -4.094 -2.952 1.00 96.62 131 THR A N 1
ATOM 874 C CA . THR A 1 131 ? 7.381 -3.530 -4.097 1.00 96.62 131 THR A CA 1
ATOM 875 C C . THR A 1 131 ? 8.100 -4.606 -4.899 1.00 96.62 131 THR A C 1
ATOM 877 O O . THR A 1 131 ? 8.455 -5.673 -4.384 1.00 96.62 131 THR A O 1
ATOM 880 N N . GLY A 1 132 ? 8.286 -4.331 -6.187 1.00 95.38 132 GLY A N 1
ATOM 881 C CA . GLY A 1 132 ? 9.039 -5.182 -7.098 1.00 95.38 132 GLY A CA 1
ATOM 882 C C . GLY A 1 132 ? 8.852 -4.796 -8.567 1.00 95.38 132 GLY A C 1
ATOM 883 O O . GLY A 1 132 ? 8.253 -3.756 -8.868 1.00 95.38 132 GLY A O 1
ATOM 884 N N . PRO A 1 133 ? 9.367 -5.624 -9.490 1.00 95.56 133 PRO A N 1
ATOM 885 C CA . PRO A 1 133 ? 9.206 -5.417 -10.917 1.00 95.56 133 PRO A CA 1
ATOM 886 C C . PRO A 1 133 ? 7.743 -5.511 -11.343 1.00 95.56 133 PRO A C 1
ATOM 888 O O . PRO A 1 133 ? 7.024 -6.427 -10.929 1.00 95.56 133 PRO A O 1
ATOM 891 N N . ILE A 1 134 ? 7.315 -4.589 -12.201 1.00 96.81 134 ILE A N 1
ATOM 892 C CA . ILE A 1 134 ? 5.984 -4.622 -12.809 1.00 96.81 134 ILE A CA 1
ATOM 893 C C . ILE A 1 134 ? 5.856 -5.803 -13.774 1.00 96.81 134 ILE A C 1
ATOM 895 O O . ILE A 1 134 ? 6.845 -6.328 -14.292 1.00 96.81 134 ILE A O 1
ATOM 899 N N . GLU A 1 135 ? 4.626 -6.226 -14.037 1.00 96.62 135 GLU A N 1
ATOM 900 C CA . GLU A 1 135 ? 4.352 -7.252 -15.035 1.00 96.62 135 GLU A CA 1
ATOM 901 C C . GLU A 1 135 ? 4.866 -6.815 -16.417 1.00 96.62 135 GLU A C 1
ATOM 903 O O . GLU A 1 135 ? 4.679 -5.676 -16.842 1.00 96.62 135 GLU A O 1
ATOM 908 N N . GLY A 1 136 ? 5.562 -7.720 -17.109 1.00 93.56 136 GLY A N 1
ATOM 909 C CA . GLY A 1 136 ? 6.191 -7.436 -18.400 1.00 93.56 136 GLY A CA 1
ATOM 910 C C . GLY A 1 136 ? 7.566 -6.759 -18.327 1.00 93.56 136 GLY A C 1
ATOM 911 O O . GLY A 1 136 ? 8.214 -6.645 -19.368 1.00 93.56 136 GLY A O 1
ATOM 912 N N . ALA A 1 137 ? 8.051 -6.369 -17.140 1.00 92.81 137 ALA A N 1
ATOM 913 C CA . ALA A 1 137 ? 9.429 -5.907 -16.974 1.00 92.81 137 ALA A CA 1
ATOM 914 C C . ALA A 1 137 ? 10.412 -7.028 -17.344 1.00 92.81 137 ALA A C 1
ATOM 916 O O . ALA A 1 137 ? 10.322 -8.148 -16.828 1.00 92.81 137 ALA A O 1
ATOM 917 N N . LYS A 1 138 ? 11.366 -6.749 -18.236 1.00 92.12 138 LYS A N 1
ATOM 918 C CA . LYS A 1 138 ? 12.399 -7.723 -18.591 1.00 92.12 138 LYS A CA 1
ATOM 919 C C . LYS A 1 138 ? 13.520 -7.660 -17.567 1.00 92.12 138 LYS A C 1
ATOM 921 O O . LYS A 1 138 ? 13.872 -6.592 -17.075 1.00 92.12 138 LYS A O 1
ATOM 926 N N . ALA A 1 139 ? 14.167 -8.798 -17.318 1.00 87.56 139 ALA A N 1
ATOM 927 C CA . ALA A 1 139 ? 15.351 -8.837 -16.460 1.00 87.56 139 ALA A CA 1
ATOM 928 C C . ALA A 1 139 ? 16.444 -7.865 -16.942 1.00 87.56 139 ALA A C 1
ATOM 930 O O . ALA A 1 139 ? 17.113 -7.257 -16.117 1.00 87.56 139 ALA A O 1
ATOM 931 N N . SER A 1 140 ? 16.576 -7.661 -18.259 1.00 89.75 140 SER A N 1
ATOM 932 C CA . SER A 1 140 ? 17.495 -6.681 -18.852 1.00 89.75 140 SER A CA 1
ATOM 933 C C . SER A 1 140 ? 17.189 -5.232 -18.474 1.00 89.75 140 SER A C 1
ATOM 935 O O . SER A 1 140 ? 18.112 -4.432 -18.412 1.00 89.75 140 SER A O 1
ATOM 937 N N . ASP A 1 141 ? 15.925 -4.893 -18.209 1.00 86.56 141 ASP A N 1
ATOM 938 C CA . ASP A 1 141 ? 15.510 -3.529 -17.851 1.00 86.56 141 ASP A CA 1
ATOM 939 C C . ASP A 1 141 ? 15.907 -3.205 -16.402 1.00 86.56 141 ASP A C 1
ATOM 941 O O . ASP A 1 141 ? 16.136 -2.053 -16.035 1.00 86.56 141 ASP A O 1
ATOM 945 N N . CYS A 1 142 ? 16.031 -4.255 -15.587 1.00 87.88 142 CYS A N 1
ATOM 946 C CA . CYS A 1 142 ? 16.401 -4.184 -14.178 1.00 87.88 142 CYS A CA 1
ATOM 947 C C . CYS A 1 142 ? 17.850 -4.604 -13.907 1.00 87.88 1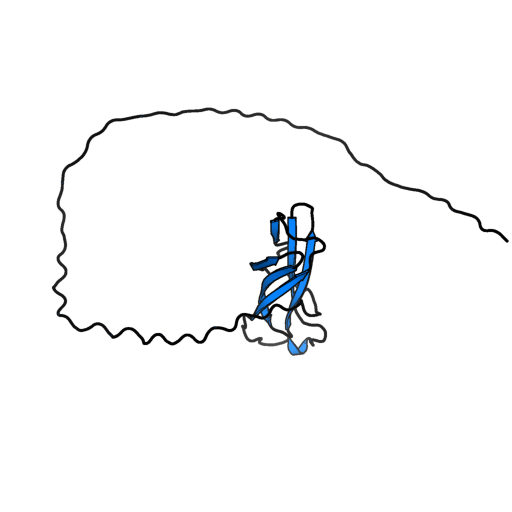42 CYS A C 1
ATOM 949 O O . CYS A 1 142 ? 18.330 -4.467 -12.783 1.00 87.88 142 CYS A O 1
ATOM 951 N N . ALA A 1 143 ? 18.562 -5.089 -14.927 1.00 83.12 143 ALA A N 1
ATOM 952 C CA . ALA A 1 143 ? 19.964 -5.462 -14.850 1.00 83.12 143 ALA A CA 1
ATOM 953 C C . ALA A 1 143 ? 20.843 -4.253 -15.185 1.00 83.12 143 ALA A C 1
ATOM 955 O O . ALA A 1 143 ? 20.931 -3.827 -16.332 1.00 83.12 143 ALA A O 1
ATOM 956 N N . GLY A 1 144 ? 21.521 -3.709 -14.178 1.00 79.50 144 GLY A N 1
ATOM 957 C CA . GLY A 1 144 ? 22.484 -2.622 -14.349 1.00 79.50 144 GLY A CA 1
ATOM 958 C C . GLY A 1 144 ? 22.328 -1.527 -13.298 1.00 79.50 144 GLY A C 1
ATOM 959 O O . GLY A 1 144 ? 21.475 -1.638 -12.415 1.00 79.50 144 GLY A O 1
ATOM 960 N N . PRO A 1 145 ? 23.160 -0.475 -13.364 1.00 78.88 145 PRO A N 1
ATOM 961 C CA . PRO A 1 145 ? 23.056 0.664 -12.465 1.00 78.88 145 PRO A CA 1
ATOM 962 C C . PRO A 1 145 ? 21.668 1.300 -12.564 1.00 78.88 145 PRO A C 1
ATOM 964 O O . PRO A 1 145 ? 21.303 1.857 -13.598 1.00 78.88 145 PRO A O 1
ATOM 967 N N . GLN A 1 146 ? 20.897 1.211 -11.483 1.00 75.44 146 GLN A N 1
ATOM 968 C CA . GLN A 1 146 ? 19.623 1.906 -11.363 1.00 75.44 146 GLN A CA 1
ATOM 969 C C . GLN A 1 146 ? 19.881 3.282 -10.740 1.00 75.44 146 GLN A C 1
ATOM 971 O O . GLN A 1 146 ? 20.664 3.377 -9.787 1.00 75.44 146 GLN A O 1
ATOM 976 N N . PRO A 1 147 ? 19.258 4.358 -11.245 1.00 72.31 147 PRO A N 1
ATOM 977 C CA . PRO A 1 147 ? 19.327 5.641 -10.569 1.00 72.31 147 PRO A CA 1
ATOM 978 C C . PR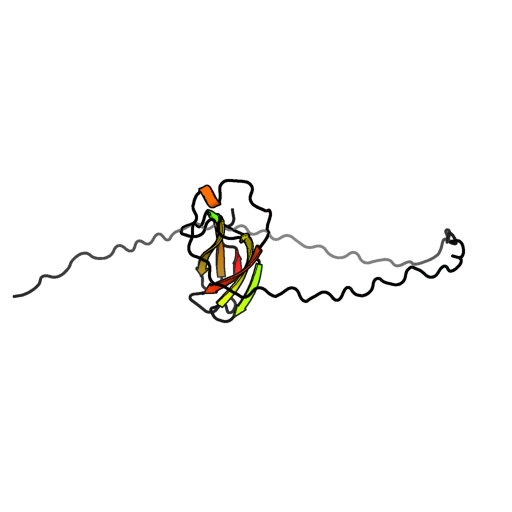O A 1 147 ? 18.725 5.489 -9.165 1.00 72.31 147 PRO A C 1
ATOM 980 O O . PRO A 1 147 ? 17.673 4.873 -8.992 1.00 72.31 147 PRO A O 1
ATOM 983 N N . ALA A 1 148 ? 19.403 6.038 -8.156 1.00 71.69 148 ALA A N 1
ATOM 984 C CA . ALA A 1 148 ? 18.937 6.020 -6.771 1.00 71.69 148 ALA A CA 1
ATOM 985 C C . ALA A 1 148 ? 17.776 7.014 -6.598 1.00 71.69 148 ALA A C 1
ATOM 987 O O . ALA A 1 148 ? 17.943 8.111 -6.069 1.00 71.69 148 ALA A O 1
ATOM 988 N N . ILE A 1 149 ? 16.606 6.647 -7.117 1.00 79.94 149 ILE A N 1
ATOM 989 C CA . ILE A 1 149 ? 15.380 7.436 -7.041 1.00 79.94 149 ILE A CA 1
ATOM 990 C C . ILE A 1 149 ? 14.544 6.905 -5.883 1.00 79.94 149 ILE A C 1
ATOM 992 O O . ILE A 1 149 ? 14.307 5.706 -5.773 1.00 79.94 149 ILE A O 1
ATOM 996 N N . ALA A 1 150 ? 14.078 7.815 -5.031 1.00 88.56 150 ALA A N 1
ATOM 997 C CA . ALA A 1 150 ? 13.030 7.538 -4.062 1.00 88.56 150 ALA A CA 1
ATOM 998 C C . ALA A 1 150 ? 11.728 8.161 -4.576 1.00 88.56 150 ALA A C 1
ATOM 1000 O O . ALA A 1 150 ? 11.545 9.378 -4.531 1.00 88.56 150 ALA A O 1
ATOM 1001 N N . ALA A 1 151 ? 10.828 7.331 -5.093 1.00 90.75 151 ALA A N 1
ATOM 1002 C CA . ALA A 1 151 ? 9.499 7.740 -5.510 1.00 90.75 151 ALA A CA 1
ATOM 1003 C C . ALA A 1 151 ? 8.532 7.636 -4.326 1.00 90.75 151 ALA A C 1
ATOM 1005 O O . ALA A 1 151 ? 8.319 6.553 -3.778 1.00 90.75 151 ALA A O 1
ATOM 1006 N N . ILE A 1 152 ? 7.924 8.761 -3.946 1.00 94.38 152 ILE A N 1
ATOM 1007 C CA . ILE A 1 152 ? 6.833 8.798 -2.970 1.00 94.38 152 ILE A CA 1
ATOM 1008 C C . ILE A 1 152 ? 5.531 8.488 -3.707 1.00 94.38 152 ILE A C 1
ATOM 1010 O O . ILE A 1 152 ? 5.098 9.261 -4.560 1.00 94.38 152 ILE A O 1
ATOM 1014 N N . GLN A 1 153 ? 4.899 7.366 -3.376 1.00 95.50 153 GLN A N 1
ATOM 1015 C CA . GLN A 1 153 ? 3.653 6.928 -3.999 1.00 95.50 153 GLN A CA 1
ATOM 1016 C C . GLN A 1 153 ? 2.531 6.873 -2.969 1.00 95.50 153 GLN A C 1
ATOM 1018 O O . GLN A 1 153 ? 2.716 6.363 -1.865 1.00 95.50 153 GLN A O 1
ATOM 1023 N N . TRP A 1 154 ? 1.360 7.398 -3.329 1.00 97.69 154 TRP A N 1
ATOM 1024 C CA . TRP A 1 154 ? 0.139 7.253 -2.540 1.00 97.69 154 TRP A CA 1
ATOM 1025 C C . TRP A 1 154 ? -0.673 6.101 -3.108 1.00 97.69 154 TRP A C 1
ATOM 1027 O O . TRP A 1 154 ? -1.107 6.145 -4.256 1.00 97.69 154 TRP A O 1
ATOM 1037 N N . ILE A 1 155 ? -0.857 5.066 -2.301 1.00 98.12 155 ILE A N 1
ATOM 1038 C CA . ILE A 1 155 ? -1.445 3.799 -2.708 1.00 98.12 155 ILE A CA 1
ATOM 1039 C C . ILE A 1 155 ? -2.796 3.653 -2.038 1.00 98.12 155 ILE A C 1
ATOM 1041 O O . ILE A 1 155 ? -2.908 3.729 -0.811 1.00 98.12 155 ILE A O 1
ATOM 1045 N N . ARG A 1 156 ? -3.828 3.462 -2.854 1.00 98.38 156 ARG A N 1
ATOM 1046 C CA . ARG A 1 156 ? -5.168 3.155 -2.381 1.00 98.38 156 ARG A CA 1
ATOM 1047 C C . ARG A 1 156 ? -5.238 1.680 -2.004 1.00 98.38 156 ARG A C 1
ATOM 1049 O O . ARG A 1 156 ? -4.814 0.805 -2.748 1.00 98.38 156 ARG A O 1
ATOM 1056 N N . VAL A 1 157 ? -5.787 1.422 -0.828 1.00 98.19 157 VAL A N 1
ATOM 1057 C CA . VAL A 1 157 ? -6.050 0.096 -0.288 1.00 98.19 157 VAL A CA 1
ATOM 1058 C C . VAL A 1 157 ? -7.535 0.026 0.034 1.00 98.19 157 VAL A C 1
ATOM 1060 O O . VAL A 1 157 ? -8.047 0.806 0.843 1.00 98.19 157 VAL A O 1
ATOM 1063 N N . THR A 1 158 ? -8.233 -0.900 -0.618 1.00 98.06 158 THR A N 1
ATOM 1064 C CA . THR A 1 158 ? -9.670 -1.106 -0.414 1.00 98.06 158 THR A CA 1
ATOM 1065 C C . THR A 1 158 ? -9.901 -2.195 0.629 1.00 98.06 158 THR A C 1
ATOM 1067 O O . THR A 1 158 ? -9.412 -3.315 0.490 1.00 98.06 158 THR A O 1
ATOM 1070 N N . LEU A 1 159 ? -10.660 -1.862 1.669 1.00 98.00 159 LEU A N 1
ATOM 1071 C CA . LEU A 1 159 ? -11.048 -2.743 2.766 1.00 98.00 159 LEU A CA 1
ATOM 1072 C C . LEU A 1 159 ? -12.414 -3.393 2.500 1.00 98.00 159 LEU A C 1
ATOM 1074 O O . LEU A 1 159 ? -13.270 -2.833 1.813 1.00 98.00 159 LEU A O 1
ATOM 1078 N N . LYS A 1 160 ? -12.652 -4.551 3.114 1.00 98.00 160 LYS A N 1
ATOM 1079 C CA . LYS A 1 160 ? -13.930 -5.278 3.109 1.00 98.00 160 LYS A CA 1
ATOM 1080 C C . LYS A 1 160 ? -14.979 -4.609 3.995 1.00 98.00 160 LYS A C 1
ATOM 1082 O O . LYS A 1 160 ? -16.165 -4.678 3.687 1.00 98.00 160 LYS A O 1
ATOM 1087 N N . ALA A 1 161 ? -14.556 -3.981 5.092 1.00 97.38 161 ALA A N 1
ATOM 1088 C CA . ALA A 1 161 ? -15.424 -3.225 5.993 1.00 97.38 161 ALA A CA 1
ATOM 1089 C C . ALA A 1 161 ? -14.886 -1.799 6.224 1.00 97.38 161 ALA A C 1
ATOM 1091 O O . ALA A 1 161 ? -13.703 -1.549 5.984 1.00 97.38 161 ALA A O 1
ATOM 1092 N N . PRO A 1 162 ? -15.714 -0.843 6.689 1.00 97.69 162 PRO A N 1
ATOM 1093 C CA . PRO A 1 162 ? -15.255 0.512 6.998 1.00 97.69 162 PRO A CA 1
ATOM 1094 C C . PRO A 1 162 ? -14.244 0.541 8.148 1.00 97.69 162 PRO A C 1
ATOM 1096 O O . PRO A 1 162 ? -14.384 -0.226 9.097 1.00 97.69 162 PRO A O 1
ATOM 1099 N N . VAL A 1 163 ? -13.215 1.395 8.101 1.00 96.69 163 VAL A N 1
ATOM 1100 C CA . VAL A 1 163 ? -12.148 1.432 9.124 1.00 96.69 163 VAL A CA 1
ATOM 1101 C C . VAL A 1 163 ? -12.712 1.655 10.531 1.00 96.69 163 VAL A C 1
ATOM 1103 O O . VAL A 1 163 ? -12.404 0.879 11.432 1.00 96.69 163 VAL A O 1
ATOM 1106 N N . GLY A 1 164 ? -13.620 2.623 10.699 1.00 95.06 164 GLY A N 1
ATOM 1107 C CA . GLY A 1 164 ? -14.273 2.915 11.975 1.00 95.06 164 GLY A CA 1
ATOM 1108 C C . GLY A 1 164 ? -13.267 3.135 13.108 1.00 95.06 164 GLY A C 1
ATOM 1109 O O . GLY A 1 164 ? -12.342 3.930 12.982 1.00 95.06 164 GLY A O 1
ATOM 1110 N N . THR A 1 165 ? -13.449 2.406 14.207 1.00 96.25 165 THR A N 1
ATOM 1111 C CA . THR A 1 165 ? -12.565 2.427 15.385 1.00 96.25 165 THR A CA 1
ATOM 1112 C C . THR A 1 165 ? -11.435 1.396 15.320 1.00 96.25 165 THR A C 1
ATOM 1114 O O . THR A 1 165 ? -10.710 1.221 16.299 1.00 96.25 165 THR A O 1
ATOM 1117 N N . ARG A 1 166 ? -11.284 0.679 14.197 1.00 97.44 166 ARG A N 1
ATOM 1118 C CA . ARG A 1 166 ? -10.262 -0.362 14.052 1.00 97.44 166 ARG A CA 1
ATOM 1119 C C . ARG A 1 166 ? -8.876 0.261 13.947 1.00 97.44 166 ARG A C 1
ATOM 1121 O O . ARG A 1 166 ? -8.679 1.254 13.251 1.00 97.44 166 ARG A O 1
ATOM 1128 N N . ALA A 1 167 ? -7.902 -0.362 14.597 1.00 97.38 167 ALA A N 1
ATOM 1129 C CA . ALA A 1 167 ? -6.509 0.044 14.510 1.00 97.38 167 ALA A CA 1
ATOM 1130 C C . ALA A 1 167 ? -5.924 -0.330 13.140 1.00 97.38 167 ALA A C 1
ATOM 1132 O O . ALA A 1 167 ? -5.998 -1.490 12.734 1.00 97.38 167 ALA A O 1
ATOM 1133 N N . LEU A 1 168 ? -5.314 0.636 12.454 1.00 97.44 168 LEU A N 1
ATOM 1134 C CA . LEU A 1 168 ? -4.504 0.394 11.262 1.00 97.44 168 LEU A CA 1
ATOM 1135 C C . LEU A 1 168 ? -3.068 0.116 11.688 1.00 97.44 168 LEU A C 1
ATOM 1137 O O . LEU A 1 168 ? -2.445 0.956 12.335 1.00 97.44 168 LEU A O 1
ATOM 1141 N N . VAL A 1 169 ? -2.550 -1.054 11.329 1.00 97.38 169 VAL A N 1
ATOM 1142 C CA . VAL A 1 169 ? -1.204 -1.487 11.721 1.00 97.38 169 VAL A CA 1
ATOM 1143 C C . VAL A 1 169 ? -0.440 -2.033 10.517 1.00 97.38 169 VAL A C 1
ATOM 1145 O O . VAL A 1 169 ? -1.061 -2.580 9.598 1.00 97.38 169 VAL A O 1
ATOM 1148 N N . PRO A 1 170 ? 0.898 -1.916 10.489 1.00 95.56 170 PRO A N 1
ATOM 1149 C CA . PRO A 1 170 ? 1.702 -2.665 9.536 1.00 95.56 170 PRO A CA 1
ATOM 1150 C C . PRO A 1 170 ? 1.426 -4.170 9.660 1.00 95.56 170 PRO A C 1
ATOM 1152 O O . PRO A 1 170 ? 1.267 -4.692 10.764 1.00 95.56 170 PRO A O 1
ATOM 1155 N N . GLY A 1 171 ? 1.318 -4.854 8.523 1.00 90.94 171 GLY A N 1
ATOM 1156 C CA . GLY A 1 171 ? 1.227 -6.311 8.461 1.00 90.94 171 GLY A CA 1
ATOM 1157 C C . GLY A 1 171 ? 2.605 -6.966 8.550 1.00 90.94 171 GLY A C 1
ATOM 1158 O O . GLY A 1 171 ? 3.455 -6.545 9.327 1.00 90.94 171 GLY A O 1
ATOM 1159 N N . HIS A 1 172 ? 2.845 -8.000 7.742 1.00 81.12 172 HIS A N 1
ATOM 1160 C CA . HIS A 1 172 ? 4.173 -8.603 7.640 1.00 81.12 172 HIS A CA 1
ATOM 1161 C C . HIS A 1 172 ? 5.188 -7.552 7.161 1.00 81.12 172 HIS A C 1
ATOM 1163 O O . HIS A 1 172 ? 5.000 -6.954 6.098 1.00 81.12 172 HIS A O 1
ATOM 1169 N N . GLN A 1 173 ? 6.228 -7.321 7.960 1.00 62.94 173 GLN A N 1
ATOM 1170 C CA . GLN A 1 173 ? 7.402 -6.525 7.612 1.00 62.94 173 GLN A CA 1
ATOM 1171 C C . GLN A 1 173 ? 8.626 -7.448 7.731 1.00 62.94 173 GLN A C 1
ATOM 1173 O O . GLN A 1 173 ? 8.633 -8.287 8.636 1.00 62.94 173 GLN A O 1
ATOM 1178 N N . PRO A 1 174 ? 9.590 -7.367 6.799 1.00 55.16 174 PRO A N 1
ATOM 1179 C CA . PRO A 1 174 ? 10.816 -8.152 6.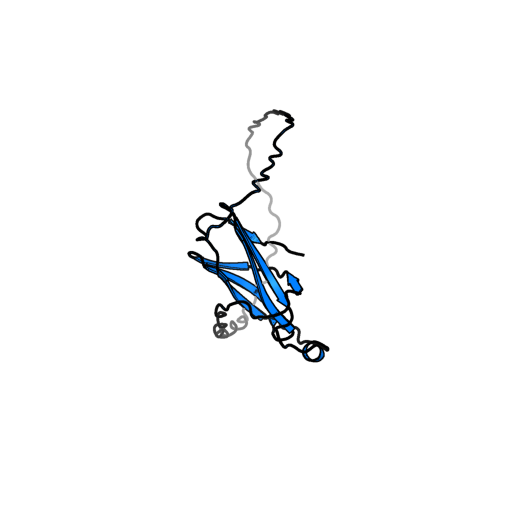865 1.00 55.16 174 PRO A CA 1
ATOM 1180 C C . PRO A 1 174 ? 11.732 -7.684 8.004 1.00 55.16 174 PRO A C 1
ATOM 1182 O O . PRO A 1 174 ? 11.605 -6.511 8.430 1.00 55.16 174 PRO A O 1
#

Secondary structure (DSSP, 8-state):
-------------------------------------------------PPP---PPPPPPPP----PPPPPPPPBPPPSB---EEE-EEEEEEETTEEEEEEEE-BTTTBEEEEEEEEE-SSEEEEEEEEEPBTT--HHHHSS------EEEEEEEE-SS--TTPEEEE-S--

pLDDT: mean 76.52, std 22.58, range [35.5, 98.44]

Foldseek 3Di:
DDDDDDDDDDDDDDDDDDDDDDDDDDDDDDDDDDDDDDDDDDDDDDPPDDPPPPDDPDPDPDPPPVPDPDDDADEDAAAADDQDAFFDWDWDDAFWQKTKIKTKWLDPQFWGFNDWDWDDDPAAIAITIGIGGHPPDDVVNVPDDRPRDTDIHIHIDGHPGGCPNHYYHHDDHD

Radius of gyration: 31.66 Å; chains: 1; bounding box: 69×90×74 Å